Protein AF-A0A2P4QS27-F1 (afdb_monomer_lite)

Structure (mmCIF, N/CA/C/O backbone):
data_AF-A0A2P4QS27-F1
#
_entry.id   AF-A0A2P4QS27-F1
#
loop_
_atom_site.group_PDB
_atom_site.id
_atom_site.type_symbol
_atom_site.label_atom_id
_atom_site.label_alt_id
_atom_site.label_comp_id
_atom_site.label_asym_id
_atom_site.label_entity_id
_atom_site.label_seq_id
_atom_site.pdbx_PDB_ins_code
_atom_site.Cartn_x
_atom_site.Cartn_y
_atom_site.Cartn_z
_atom_site.occupancy
_atom_site.B_iso_or_equiv
_atom_site.auth_seq_id
_atom_site.auth_comp_id
_atom_site.auth_asym_id
_atom_site.auth_atom_id
_atom_site.pdbx_PDB_model_num
ATOM 1 N N . MET A 1 1 ? 16.879 3.073 2.477 1.00 45.75 1 MET A N 1
ATOM 2 C CA . MET A 1 1 ? 15.792 2.070 2.521 1.00 45.75 1 MET A CA 1
ATOM 3 C C . MET A 1 1 ? 15.870 1.321 1.212 1.00 45.75 1 MET A C 1
ATOM 5 O O . MET A 1 1 ? 15.635 1.917 0.170 1.00 45.75 1 MET A O 1
ATOM 9 N N . ASN A 1 2 ? 16.375 0.096 1.281 1.00 47.81 2 ASN A N 1
ATOM 10 C CA . ASN A 1 2 ? 17.017 -0.601 0.172 1.00 47.81 2 ASN A CA 1
ATOM 11 C C . ASN A 1 2 ? 16.003 -1.581 -0.430 1.00 47.81 2 ASN A C 1
ATOM 13 O O . ASN A 1 2 ? 15.271 -2.209 0.332 1.00 47.81 2 ASN A O 1
ATOM 17 N N . ASN A 1 3 ? 15.962 -1.689 -1.758 1.00 58.66 3 ASN A N 1
ATOM 18 C CA . ASN A 1 3 ? 15.016 -2.521 -2.505 1.00 58.66 3 ASN A CA 1
ATOM 19 C C . ASN A 1 3 ? 15.002 -3.959 -1.966 1.00 58.66 3 ASN A C 1
ATOM 21 O O . ASN A 1 3 ? 16.060 -4.596 -1.903 1.00 58.66 3 ASN A O 1
ATOM 25 N N . ASN A 1 4 ? 13.833 -4.494 -1.598 1.00 67.88 4 ASN A N 1
ATOM 26 C CA . ASN A 1 4 ? 13.757 -5.923 -1.310 1.00 67.88 4 ASN A CA 1
ATOM 27 C C . ASN A 1 4 ? 13.876 -6.694 -2.628 1.00 67.88 4 ASN A C 1
ATOM 29 O O . ASN A 1 4 ? 13.420 -6.241 -3.678 1.00 67.88 4 ASN A O 1
ATOM 33 N N . LYS A 1 5 ? 14.460 -7.893 -2.579 1.00 80.62 5 LYS A N 1
ATOM 34 C CA . LYS A 1 5 ? 14.564 -8.791 -3.741 1.00 80.62 5 LYS A CA 1
ATOM 35 C C . LYS A 1 5 ? 13.242 -9.525 -4.016 1.00 80.62 5 LYS A C 1
ATOM 37 O O . LYS A 1 5 ? 13.251 -10.729 -4.256 1.00 80.62 5 LYS A O 1
ATOM 42 N N . PHE A 1 6 ? 12.108 -8.831 -3.918 1.00 83.88 6 PHE A N 1
ATOM 43 C CA . PHE A 1 6 ? 10.826 -9.417 -4.298 1.00 83.88 6 PHE A CA 1
ATOM 44 C C . PHE A 1 6 ? 10.802 -9.659 -5.811 1.00 83.88 6 PHE A C 1
ATOM 46 O O . PHE A 1 6 ? 11.323 -8.834 -6.563 1.00 83.88 6 PHE A O 1
ATOM 53 N N . PRO A 1 7 ? 10.212 -10.770 -6.281 1.00 89.69 7 PRO A N 1
ATOM 54 C CA . PRO A 1 7 ? 9.894 -10.898 -7.692 1.00 89.69 7 PRO A CA 1
AT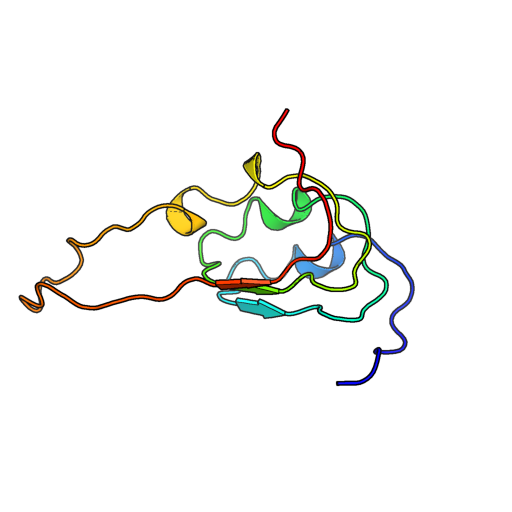OM 55 C C . PRO A 1 7 ? 8.868 -9.825 -8.067 1.00 89.69 7 PRO A C 1
ATOM 57 O O . PRO A 1 7 ? 7.983 -9.509 -7.264 1.00 89.69 7 PRO A O 1
ATOM 60 N N . ALA A 1 8 ? 9.002 -9.278 -9.277 1.00 93.44 8 ALA A N 1
ATOM 61 C CA . ALA A 1 8 ? 8.060 -8.296 -9.789 1.00 93.44 8 ALA A CA 1
ATOM 62 C C . ALA A 1 8 ? 6.656 -8.904 -9.859 1.00 93.44 8 ALA A C 1
ATOM 64 O O . ALA A 1 8 ? 6.475 -9.978 -10.437 1.00 93.44 8 ALA A O 1
ATOM 65 N N . GLN A 1 9 ? 5.675 -8.237 -9.258 1.00 95.69 9 GLN A N 1
ATOM 66 C CA . GLN A 1 9 ? 4.303 -8.737 -9.161 1.00 95.69 9 GLN A CA 1
ATOM 67 C C . GLN A 1 9 ? 3.310 -7.600 -8.906 1.00 95.69 9 GLN A C 1
ATOM 69 O O . GLN A 1 9 ? 3.696 -6.508 -8.491 1.00 95.69 9 GLN A O 1
ATOM 74 N N . ASP A 1 10 ? 2.029 -7.866 -9.132 1.00 96.44 10 ASP A N 1
ATOM 75 C CA . ASP A 1 10 ? 0.961 -6.951 -8.739 1.00 96.44 10 ASP A CA 1
ATOM 76 C C . ASP A 1 10 ? 0.685 -7.012 -7.221 1.00 96.44 10 ASP A C 1
ATOM 78 O O . ASP A 1 10 ? 1.367 -7.694 -6.452 1.00 96.44 10 ASP A O 1
ATOM 82 N N . LEU A 1 11 ? -0.336 -6.287 -6.762 1.00 96.00 11 LEU A N 1
ATOM 83 C CA . LEU A 1 11 ? -0.693 -6.225 -5.341 1.00 96.00 11 LEU A CA 1
ATOM 84 C C . LEU A 1 11 ? -1.567 -7.402 -4.865 1.00 96.00 11 LEU A C 1
ATOM 86 O O . LEU A 1 11 ? -2.035 -7.389 -3.724 1.00 96.00 11 LEU A O 1
ATOM 90 N N . SER A 1 12 ? -1.805 -8.423 -5.699 1.00 96.81 12 SER A N 1
ATOM 91 C CA . SER A 1 12 ? -2.674 -9.559 -5.352 1.00 96.81 12 SER A CA 1
ATOM 92 C C . SER A 1 12 ? -2.167 -10.357 -4.151 1.00 96.81 12 SER A C 1
ATOM 94 O O . SER A 1 12 ? -2.971 -10.882 -3.377 1.00 96.81 12 SER A O 1
ATOM 96 N N . CYS A 1 13 ? -0.851 -10.378 -3.926 1.00 95.88 13 CYS A N 1
ATOM 97 C CA . CYS A 1 13 ? -0.236 -11.043 -2.780 1.00 95.88 13 CYS A CA 1
ATOM 98 C C . CYS A 1 13 ? -0.672 -10.450 -1.432 1.00 95.88 13 CYS A C 1
ATOM 100 O O . CYS A 1 13 ? -0.549 -11.120 -0.406 1.00 95.88 13 CYS A O 1
ATOM 102 N N . PHE A 1 14 ? -1.227 -9.232 -1.423 1.00 95.75 14 PHE A N 1
ATOM 103 C CA . PHE A 1 14 ? -1.744 -8.615 -0.209 1.00 95.75 14 PHE A CA 1
ATOM 104 C C . PHE A 1 14 ? -3.204 -8.978 0.093 1.00 95.75 14 PHE A C 1
ATOM 106 O O . PHE A 1 14 ? -3.641 -8.784 1.225 1.00 95.75 14 PHE A O 1
ATOM 113 N N . THR A 1 15 ? -3.954 -9.536 -0.865 1.00 95.94 15 THR A N 1
ATOM 114 C CA . THR A 1 15 ? -5.402 -9.804 -0.723 1.00 95.94 15 THR A CA 1
ATOM 115 C C . THR A 1 15 ? -5.815 -10.620 0.513 1.00 95.94 15 THR A C 1
ATOM 117 O O . THR A 1 15 ? -6.904 -10.360 1.026 1.00 95.94 15 THR A O 1
ATOM 120 N N . PRO A 1 16 ? -4.992 -11.529 1.081 1.00 97.38 16 PRO A N 1
ATOM 121 C CA . PRO A 1 16 ? -5.354 -12.218 2.322 1.00 97.38 16 PRO A CA 1
ATOM 122 C C . PRO A 1 16 ? -5.356 -11.322 3.573 1.00 97.38 16 PRO A C 1
ATOM 124 O O . PRO A 1 16 ? -5.934 -11.692 4.593 1.00 97.38 16 PRO A O 1
ATOM 127 N N . PHE A 1 17 ? -4.712 -10.152 3.536 1.00 96.31 17 PHE A N 1
ATOM 128 C CA . PHE A 1 17 ? -4.509 -9.289 4.703 1.00 96.31 17 PHE A CA 1
ATOM 129 C C . PHE A 1 17 ? -5.548 -8.160 4.795 1.00 96.31 17 PHE A C 1
ATOM 131 O O . PHE A 1 17 ? -5.204 -6.997 4.999 1.00 96.31 17 PHE A O 1
ATOM 138 N N . ILE A 1 18 ? -6.832 -8.509 4.692 1.00 94.31 18 ILE A N 1
ATOM 139 C CA . ILE A 1 18 ? -7.970 -7.566 4.663 1.00 94.31 18 ILE A CA 1
ATOM 140 C C . ILE A 1 18 ? -8.036 -6.589 5.855 1.00 94.31 18 ILE A C 1
ATOM 142 O O . ILE A 1 18 ? -8.631 -5.519 5.758 1.00 94.31 18 ILE A O 1
ATOM 146 N N . ASN A 1 19 ? -7.389 -6.932 6.973 1.00 95.38 19 ASN A N 1
ATOM 147 C CA . ASN A 1 19 ? -7.339 -6.117 8.190 1.00 95.38 19 ASN A CA 1
ATOM 148 C C . ASN A 1 19 ? -6.130 -5.160 8.239 1.00 95.38 19 ASN A C 1
ATOM 150 O O . ASN A 1 19 ? -5.853 -4.580 9.289 1.00 95.38 19 ASN A O 1
ATOM 154 N N . LEU A 1 20 ? -5.363 -5.016 7.151 1.00 92.94 20 LEU A N 1
ATOM 155 C CA . LEU A 1 20 ? -4.222 -4.102 7.111 1.00 92.94 20 LEU A CA 1
ATOM 156 C C . LEU A 1 20 ? -4.664 -2.649 7.272 1.00 92.94 20 LEU A C 1
ATOM 158 O O . LEU A 1 20 ? -5.473 -2.137 6.504 1.00 92.94 20 LEU A O 1
ATOM 162 N N . GLU A 1 21 ? -4.036 -1.954 8.220 1.00 90.06 21 GLU A N 1
ATOM 163 C CA . GLU A 1 21 ? -4.218 -0.511 8.383 1.00 90.06 21 GLU A CA 1
ATOM 164 C C . GLU A 1 21 ? -3.188 0.317 7.613 1.00 90.06 21 GLU A C 1
ATOM 166 O O . GLU A 1 21 ? -3.434 1.478 7.291 1.00 90.06 21 GLU A O 1
ATOM 171 N N . ARG A 1 22 ? -2.004 -0.239 7.344 1.00 87.81 22 ARG A N 1
ATOM 172 C CA . ARG A 1 22 ? -0.899 0.479 6.701 1.00 87.81 22 ARG A CA 1
ATOM 173 C C . ARG A 1 22 ? -0.141 -0.449 5.765 1.00 87.81 22 ARG A C 1
ATOM 175 O O . ARG A 1 22 ? 0.272 -1.526 6.187 1.00 87.81 22 ARG A O 1
ATOM 182 N N . LEU A 1 23 ? 0.079 -0.004 4.531 1.00 89.94 23 LEU A N 1
ATOM 183 C CA . LEU A 1 23 ? 0.857 -0.723 3.522 1.00 89.94 23 LEU A CA 1
ATOM 184 C C . LEU A 1 23 ? 1.963 0.186 2.975 1.00 89.94 23 LEU A C 1
ATOM 186 O O . LEU A 1 23 ? 1.686 1.180 2.313 1.00 89.94 23 LEU A O 1
ATOM 190 N N . CYS A 1 24 ? 3.228 -0.147 3.233 1.00 88.75 24 CYS A N 1
ATOM 191 C CA . CYS A 1 24 ? 4.375 0.593 2.706 1.00 88.75 24 CYS A CA 1
ATOM 192 C C . CYS A 1 24 ? 5.257 -0.348 1.884 1.00 88.75 24 CYS A C 1
ATOM 194 O O . CYS A 1 24 ? 5.914 -1.228 2.436 1.00 88.75 24 CYS A O 1
ATOM 196 N N . ILE A 1 25 ? 5.255 -0.151 0.568 1.00 88.38 25 ILE A N 1
ATOM 197 C CA . ILE A 1 25 ? 5.978 -0.971 -0.412 1.00 88.38 25 ILE A CA 1
ATOM 198 C C . ILE A 1 25 ? 6.957 -0.141 -1.248 1.00 88.38 25 ILE A C 1
ATOM 200 O O . ILE A 1 25 ? 7.396 -0.569 -2.312 1.00 88.38 25 ILE A O 1
ATOM 204 N N . VAL A 1 26 ? 7.339 1.031 -0.742 1.00 84.12 26 VAL A N 1
ATOM 205 C CA . VAL A 1 26 ? 8.275 1.961 -1.385 1.00 84.12 26 VAL A CA 1
ATOM 206 C C . VAL A 1 26 ? 9.567 1.253 -1.806 1.00 84.12 26 VAL A C 1
ATOM 208 O O . VAL A 1 26 ? 10.124 0.479 -1.025 1.00 84.12 26 VAL A O 1
ATOM 211 N N . ASN A 1 27 ? 10.067 1.553 -3.009 1.00 84.88 27 ASN A N 1
ATOM 212 C CA . ASN A 1 27 ? 11.283 0.962 -3.589 1.00 84.88 27 ASN A CA 1
ATOM 213 C C . ASN A 1 27 ? 11.211 -0.567 -3.815 1.00 84.88 27 ASN A C 1
ATOM 215 O O . ASN A 1 27 ? 12.203 -1.271 -3.621 1.00 84.88 27 ASN A O 1
ATOM 219 N N . ASN A 1 28 ? 10.054 -1.111 -4.194 1.00 88.56 28 ASN A N 1
ATOM 220 C CA . ASN A 1 28 ? 9.905 -2.532 -4.536 1.00 88.56 28 ASN A CA 1
ATOM 221 C C . ASN A 1 28 ? 9.300 -2.691 -5.937 1.00 88.56 28 ASN A C 1
ATOM 223 O O . ASN A 1 28 ? 8.580 -1.799 -6.380 1.00 88.56 28 ASN A O 1
ATOM 227 N N . PRO A 1 29 ? 9.548 -3.818 -6.630 1.00 92.81 29 PRO A N 1
ATOM 228 C CA . PRO A 1 29 ? 9.125 -4.007 -8.018 1.00 92.81 29 PRO A CA 1
ATOM 229 C C . PRO A 1 29 ? 7.636 -4.387 -8.137 1.00 92.81 29 PRO A C 1
ATOM 231 O O . PRO A 1 29 ? 7.281 -5.340 -8.827 1.00 92.81 29 PRO A O 1
ATOM 234 N N . PHE A 1 30 ? 6.758 -3.678 -7.425 1.00 93.19 30 PHE A N 1
ATOM 235 C CA . PHE A 1 30 ? 5.315 -3.838 -7.579 1.00 93.19 30 PHE A CA 1
ATOM 236 C C . PHE A 1 30 ? 4.808 -3.013 -8.759 1.00 93.19 30 PHE A C 1
ATOM 238 O O . PHE A 1 30 ? 5.299 -1.907 -8.977 1.00 93.19 30 PHE A O 1
ATOM 245 N N . TYR A 1 31 ? 3.828 -3.540 -9.492 1.00 93.44 31 TYR A N 1
ATOM 246 C CA . TYR A 1 31 ? 3.263 -2.883 -10.673 1.00 93.44 31 TYR A CA 1
ATOM 247 C C . TYR A 1 31 ? 1.734 -2.974 -10.739 1.00 93.44 31 TYR A C 1
ATOM 249 O O . TYR A 1 31 ? 1.099 -3.726 -9.994 1.00 93.44 31 TYR A O 1
ATOM 257 N N . GLY A 1 32 ? 1.138 -2.232 -11.673 1.00 94.31 32 GLY A N 1
ATOM 258 C CA . GLY A 1 32 ? -0.285 -2.312 -11.996 1.00 94.31 32 GLY A CA 1
ATOM 259 C C . GLY A 1 32 ? -1.126 -1.318 -11.200 1.00 94.31 32 GLY A C 1
ATOM 260 O O . GLY A 1 32 ? -0.771 -0.151 -11.085 1.00 94.31 32 GLY A O 1
ATOM 261 N N . SER A 1 33 ? -2.261 -1.766 -10.659 1.00 94.00 33 SER A N 1
ATOM 262 C CA . SER A 1 33 ? -3.242 -0.877 -10.018 1.00 94.00 33 SER A CA 1
ATOM 263 C C . SER A 1 33 ? -3.465 -1.190 -8.540 1.00 94.00 33 SER A C 1
ATOM 265 O O . SER A 1 33 ? -3.176 -2.288 -8.063 1.00 94.00 33 SER A O 1
ATOM 267 N N . LEU A 1 34 ? -4.080 -0.247 -7.825 1.00 92.81 34 LEU A N 1
ATOM 268 C CA . LEU A 1 34 ? -4.554 -0.415 -6.446 1.00 92.81 34 LEU A CA 1
ATOM 269 C C . LEU A 1 34 ? -5.826 -1.274 -6.327 1.00 92.81 34 LEU A C 1
ATOM 271 O O . LEU A 1 34 ? -6.276 -1.552 -5.217 1.00 92.81 34 LEU A O 1
ATOM 275 N N . LYS A 1 35 ? -6.389 -1.756 -7.443 1.00 95.88 35 LYS A N 1
ATOM 276 C CA . LYS A 1 35 ? -7.605 -2.585 -7.476 1.00 95.88 35 LYS A CA 1
ATOM 277 C C . LYS A 1 35 ? -7.589 -3.802 -6.536 1.00 95.88 35 LYS A C 1
ATOM 279 O O . LYS A 1 35 ? -8.635 -4.079 -5.945 1.00 95.88 35 LYS A O 1
ATOM 284 N N . PRO A 1 36 ? -6.471 -4.532 -6.344 1.00 96.62 36 PRO A N 1
ATOM 285 C CA . PRO A 1 36 ? -6.431 -5.648 -5.397 1.00 96.62 36 PRO A CA 1
ATOM 286 C C . PRO A 1 36 ? -6.689 -5.243 -3.937 1.00 96.62 36 PRO A C 1
ATOM 288 O O . PRO A 1 36 ? -7.019 -6.098 -3.123 1.00 96.62 36 PRO A O 1
ATOM 291 N N . LEU A 1 37 ? -6.565 -3.954 -3.601 1.00 94.06 37 LEU A N 1
ATOM 292 C CA . LEU A 1 37 ? -6.761 -3.427 -2.248 1.00 94.06 37 LEU A CA 1
ATOM 293 C C . LEU A 1 37 ? -8.210 -3.002 -1.959 1.00 94.06 37 LEU A C 1
ATOM 295 O O . LEU A 1 37 ? -8.483 -2.474 -0.883 1.00 94.06 37 LEU A O 1
ATOM 299 N N . ARG A 1 38 ? -9.144 -3.222 -2.893 1.00 93.81 38 ARG A N 1
ATOM 300 C CA . ARG A 1 38 ? -10.536 -2.739 -2.797 1.00 93.81 38 ARG A CA 1
ATOM 301 C C . ARG A 1 38 ? -11.285 -3.167 -1.533 1.00 93.81 38 ARG A C 1
ATOM 303 O O . ARG A 1 38 ? -12.160 -2.453 -1.062 1.00 93.81 38 ARG A O 1
ATOM 310 N N . ASP A 1 39 ? -10.917 -4.322 -0.985 1.00 95.25 39 ASP A N 1
ATOM 311 C CA . ASP A 1 39 ? -11.583 -4.929 0.168 1.00 95.25 39 ASP A CA 1
ATOM 312 C C . ASP A 1 39 ? -10.893 -4.557 1.504 1.00 95.25 39 ASP A C 1
ATOM 314 O O . ASP A 1 39 ? -11.270 -5.055 2.562 1.00 95.25 39 ASP A O 1
ATOM 318 N N . PHE A 1 40 ? -9.879 -3.676 1.496 1.00 93.62 40 PHE A N 1
ATOM 319 C CA . PHE A 1 40 ? -9.079 -3.336 2.682 1.00 93.62 40 PHE A CA 1
ATOM 320 C C . PHE A 1 40 ? -9.742 -2.229 3.505 1.00 93.62 40 PHE A C 1
ATOM 322 O O . PHE A 1 40 ? -9.189 -1.144 3.694 1.00 93.62 40 PHE A O 1
ATOM 329 N N . THR A 1 41 ? -10.931 -2.496 4.038 1.00 91.19 41 THR A N 1
ATOM 330 C CA . THR A 1 41 ? -11.763 -1.511 4.749 1.00 91.19 41 THR A CA 1
ATOM 331 C C . THR A 1 41 ? -11.139 -0.942 6.025 1.00 91.19 41 THR A C 1
ATOM 333 O O . THR A 1 41 ? -11.757 -0.107 6.670 1.00 91.19 41 THR A O 1
ATOM 336 N N . TYR A 1 42 ? -9.943 -1.365 6.438 1.00 89.00 42 TYR A N 1
ATOM 337 C CA . TYR A 1 42 ? -9.210 -0.787 7.571 1.00 89.00 42 TYR A CA 1
ATOM 338 C C . TYR A 1 42 ? -7.995 0.050 7.152 1.00 89.00 42 TYR A C 1
ATOM 340 O O . TYR A 1 42 ? -7.358 0.651 8.020 1.00 89.00 42 TYR A O 1
ATOM 348 N N . LEU A 1 43 ? -7.684 0.132 5.852 1.00 87.06 43 LEU A N 1
ATOM 349 C CA . LEU A 1 43 ? -6.498 0.809 5.335 1.00 87.06 43 LEU A CA 1
ATOM 350 C C . LEU A 1 43 ? -6.571 2.325 5.577 1.00 87.06 43 LEU A C 1
ATOM 352 O O . LEU A 1 43 ? -7.546 2.997 5.245 1.00 87.06 43 LEU A O 1
ATOM 356 N N . LYS A 1 44 ? -5.510 2.875 6.167 1.00 83.44 44 LYS A N 1
ATOM 357 C CA . LYS A 1 44 ? -5.374 4.288 6.556 1.00 83.44 44 LYS A CA 1
ATOM 358 C C . LYS A 1 44 ? -4.172 4.969 5.906 1.00 83.44 44 LYS A C 1
ATOM 360 O O . LYS A 1 44 ? -4.171 6.194 5.793 1.00 83.44 44 LYS A O 1
ATOM 365 N N . GLU A 1 45 ? -3.154 4.204 5.515 1.00 81.56 45 GLU A N 1
ATOM 366 C CA . GLU A 1 45 ? -1.906 4.720 4.946 1.00 81.56 45 GLU A CA 1
ATOM 367 C C . GLU A 1 45 ? -1.390 3.806 3.833 1.00 81.56 45 GLU A C 1
ATOM 369 O O . GLU A 1 45 ? -1.367 2.581 3.997 1.00 81.56 45 GLU A O 1
ATOM 374 N N . ILE A 1 46 ? -0.936 4.411 2.730 1.00 84.56 46 ILE A N 1
ATOM 375 C CA . ILE A 1 46 ? -0.300 3.693 1.629 1.00 84.56 46 ILE A CA 1
ATOM 376 C C . ILE A 1 46 ? 0.948 4.428 1.114 1.00 84.56 46 ILE A C 1
ATOM 378 O O . ILE A 1 46 ? 0.923 5.626 0.822 1.00 84.56 46 ILE A O 1
ATOM 382 N N . GLY A 1 47 ? 2.056 3.699 1.000 1.00 84.75 47 GLY A N 1
ATOM 383 C CA . GLY A 1 47 ? 3.306 4.175 0.411 1.00 84.75 47 GLY A CA 1
ATOM 384 C C . GLY A 1 47 ? 3.697 3.329 -0.796 1.00 84.75 47 GLY A C 1
ATOM 385 O O . GLY A 1 47 ? 4.103 2.182 -0.619 1.00 84.75 47 GLY A O 1
ATOM 386 N N . ILE A 1 48 ? 3.607 3.909 -1.995 1.00 84.00 48 ILE A N 1
ATOM 387 C CA . ILE A 1 48 ? 3.899 3.261 -3.292 1.00 84.00 48 ILE A CA 1
ATOM 388 C C . ILE A 1 48 ? 4.966 4.011 -4.105 1.00 84.00 48 ILE A C 1
ATOM 390 O O . ILE A 1 48 ? 5.139 3.769 -5.294 1.00 84.00 48 ILE A O 1
ATOM 394 N N . ALA A 1 49 ? 5.680 4.957 -3.495 1.00 78.31 49 ALA A N 1
ATOM 395 C CA . ALA A 1 49 ? 6.752 5.690 -4.163 1.00 78.31 49 ALA A CA 1
ATOM 396 C C . ALA A 1 49 ? 7.825 4.737 -4.718 1.00 78.31 49 ALA A C 1
ATOM 398 O O . ALA A 1 49 ? 8.187 3.755 -4.066 1.00 78.31 49 ALA A O 1
ATOM 399 N N . ASN A 1 50 ? 8.359 5.054 -5.900 1.00 80.88 50 ASN A N 1
ATOM 400 C CA . ASN A 1 50 ? 9.334 4.217 -6.606 1.00 80.88 50 ASN A CA 1
ATOM 401 C C . ASN A 1 50 ? 8.851 2.761 -6.786 1.00 80.88 50 ASN A C 1
ATOM 403 O O . ASN A 1 50 ? 9.597 1.811 -6.537 1.00 80.88 50 ASN A O 1
ATOM 407 N N . THR A 1 51 ? 7.584 2.612 -7.168 1.00 84.50 51 THR A N 1
ATOM 408 C CA . THR A 1 51 ? 6.986 1.386 -7.715 1.00 84.50 51 THR A CA 1
ATOM 409 C C . THR A 1 51 ? 6.375 1.725 -9.078 1.00 84.50 51 THR A C 1
ATOM 411 O O . THR A 1 51 ? 6.210 2.907 -9.386 1.00 84.50 51 THR A O 1
ATOM 414 N N . ASP A 1 52 ? 5.999 0.714 -9.859 1.00 87.12 52 ASP A N 1
ATOM 415 C CA . ASP A 1 52 ? 5.305 0.871 -11.146 1.00 87.12 52 ASP A CA 1
ATOM 416 C C . ASP A 1 52 ? 3.773 0.739 -10.979 1.00 87.12 52 ASP A C 1
ATOM 418 O O . ASP A 1 52 ? 3.064 0.271 -11.872 1.00 87.12 52 ASP A O 1
ATOM 422 N N . VAL A 1 53 ? 3.250 1.079 -9.792 1.00 86.94 53 VAL A N 1
ATOM 423 C CA . VAL A 1 53 ? 1.806 1.168 -9.526 1.00 86.94 53 VAL A CA 1
ATOM 424 C C . VAL A 1 53 ? 1.301 2.532 -9.999 1.00 86.94 53 VAL A C 1
ATOM 426 O O . VAL A 1 53 ? 1.706 3.559 -9.453 1.00 86.94 53 VAL A O 1
ATOM 429 N N . ASP A 1 54 ? 0.410 2.553 -10.989 1.00 83.19 54 ASP A N 1
ATOM 430 C CA . ASP A 1 54 ? 0.093 3.761 -11.768 1.00 83.19 54 ASP A CA 1
ATOM 431 C C . ASP A 1 54 ? -1.394 4.161 -11.784 1.00 83.19 54 ASP A C 1
ATOM 433 O O . ASP A 1 54 ? -1.746 5.217 -12.309 1.00 83.19 54 ASP A O 1
ATOM 437 N N . SER A 1 55 ? -2.276 3.344 -11.202 1.00 83.88 55 SER A N 1
ATOM 438 C CA . SER A 1 55 ? -3.729 3.495 -11.356 1.00 83.88 55 SER A CA 1
ATOM 439 C C . SER A 1 55 ? -4.537 2.920 -10.184 1.00 83.88 55 SER A C 1
ATOM 441 O O . SER A 1 55 ? -4.021 2.196 -9.327 1.00 83.88 55 SER A O 1
ATOM 443 N N . GLY A 1 56 ? -5.841 3.213 -10.143 1.00 84.56 56 GLY A N 1
ATOM 444 C CA . GLY A 1 56 ? -6.796 2.533 -9.265 1.00 84.56 56 GLY A CA 1
ATOM 445 C C . GLY A 1 56 ? -7.096 3.211 -7.927 1.00 84.56 56 GLY A C 1
ATOM 446 O O . GLY A 1 56 ? -7.556 2.533 -7.007 1.00 84.56 56 GLY A O 1
ATOM 447 N N . LEU A 1 57 ? -6.849 4.517 -7.791 1.00 83.31 57 LEU A N 1
ATOM 448 C CA . LEU A 1 57 ? -7.240 5.276 -6.594 1.00 83.31 57 LEU A CA 1
ATOM 449 C C . LEU A 1 57 ? -8.740 5.146 -6.296 1.00 83.31 57 LEU A C 1
ATOM 451 O O . LEU A 1 57 ? -9.123 5.068 -5.133 1.00 83.31 57 LEU A O 1
ATOM 455 N N . GLU A 1 58 ? -9.568 5.058 -7.336 1.00 81.75 58 GLU A N 1
ATOM 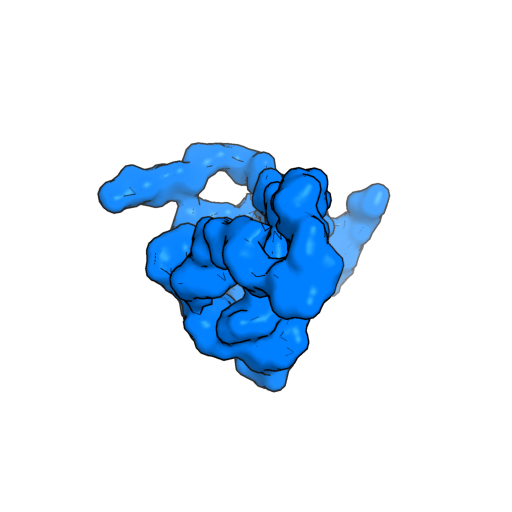456 C CA . GLU A 1 58 ? -11.014 4.855 -7.267 1.00 81.75 58 GLU A CA 1
ATOM 457 C C . GLU A 1 58 ? -11.427 3.522 -6.621 1.00 81.75 58 GLU A C 1
ATOM 459 O O . GLU A 1 58 ? -12.575 3.372 -6.210 1.00 81.75 58 GLU A O 1
ATOM 464 N N . TYR A 1 59 ? -10.505 2.559 -6.509 1.00 89.38 59 TYR A N 1
ATOM 465 C CA . TYR A 1 59 ? -10.747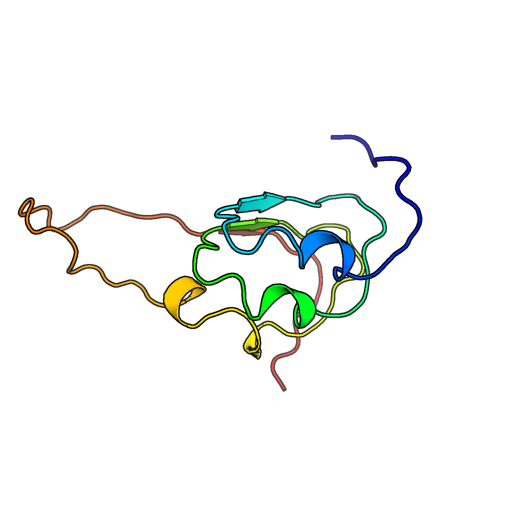 1.296 -5.812 1.00 89.38 59 TYR A CA 1
ATOM 466 C C . TYR A 1 59 ? -10.396 1.350 -4.329 1.00 89.38 59 TYR A C 1
ATOM 468 O O . TYR A 1 59 ? -10.734 0.409 -3.617 1.00 89.38 59 TYR A O 1
ATOM 476 N N . LEU A 1 60 ? -9.712 2.390 -3.840 1.00 85.31 60 LEU A N 1
ATOM 477 C CA . LEU A 1 60 ? -9.459 2.498 -2.407 1.00 85.31 60 LEU A CA 1
ATOM 478 C C . LEU A 1 60 ? -10.791 2.687 -1.666 1.00 85.31 60 LEU A C 1
ATOM 480 O O . LEU A 1 60 ? -11.666 3.414 -2.142 1.00 85.31 60 LEU A O 1
ATOM 484 N N . PRO A 1 61 ? -10.967 2.034 -0.507 1.00 80.56 61 PRO A N 1
ATOM 485 C CA . PRO A 1 61 ? -12.243 2.045 0.183 1.00 80.56 61 PRO A CA 1
ATOM 486 C C . PRO A 1 61 ? -12.585 3.463 0.635 1.00 80.56 61 PRO A C 1
ATOM 488 O O . PRO A 1 61 ? -11.710 4.249 0.993 1.00 80.56 61 PRO A O 1
ATOM 491 N N . GLU A 1 62 ? -13.874 3.795 0.648 1.00 75.56 62 GLU A N 1
ATOM 492 C CA . GLU A 1 62 ? -14.353 5.155 0.920 1.00 75.56 62 GLU A CA 1
ATOM 493 C C . GLU A 1 62 ? -13.795 5.720 2.237 1.00 75.56 62 GLU A C 1
ATOM 495 O O . GLU A 1 62 ? -13.469 6.898 2.332 1.00 75.56 62 GLU A O 1
ATOM 500 N N . ASN A 1 63 ? -13.584 4.871 3.247 1.00 71.62 63 ASN A N 1
ATOM 501 C CA . ASN A 1 63 ? -13.022 5.251 4.543 1.00 71.62 63 ASN A CA 1
ATOM 502 C C . ASN A 1 63 ? -11.518 5.591 4.537 1.00 71.62 63 ASN A C 1
ATOM 504 O O . ASN A 1 63 ? -11.017 6.176 5.507 1.00 71.62 63 ASN A O 1
ATOM 508 N N . PHE A 1 64 ? -10.812 5.255 3.457 1.00 71.31 64 PHE A N 1
ATOM 509 C CA . PHE A 1 64 ? -9.471 5.747 3.166 1.00 71.31 64 PHE A CA 1
ATOM 510 C C . PHE A 1 64 ? -9.507 7.258 2.892 1.00 71.31 64 PHE A C 1
ATOM 512 O O . PHE A 1 64 ? -8.643 7.991 3.378 1.00 71.31 64 PHE A O 1
ATOM 519 N N . PHE A 1 65 ? -10.549 7.727 2.192 1.00 63.97 65 PHE A N 1
ATOM 520 C CA . PHE A 1 65 ? -10.776 9.137 1.861 1.00 63.97 65 PHE A CA 1
ATOM 521 C C . PHE A 1 65 ? -11.666 9.869 2.879 1.00 63.97 65 PHE A C 1
ATOM 523 O O . PHE A 1 65 ? -11.494 11.074 3.070 1.00 63.97 65 PHE A O 1
ATOM 530 N N . ASN A 1 66 ? -12.573 9.171 3.578 1.00 58.19 66 ASN A N 1
ATOM 531 C CA . ASN A 1 66 ? -13.473 9.796 4.545 1.00 58.19 66 ASN A CA 1
ATOM 532 C C . ASN A 1 66 ? -12.695 10.314 5.758 1.00 58.19 66 ASN A C 1
ATOM 534 O O . ASN A 1 66 ? -12.067 9.585 6.538 1.00 58.19 66 ASN A O 1
ATOM 538 N N . PHE A 1 67 ? -12.788 11.624 5.930 1.00 52.84 67 PHE A N 1
ATOM 539 C CA . PHE A 1 67 ? -12.363 12.356 7.105 1.00 52.84 67 PHE A CA 1
ATOM 540 C C . PHE A 1 67 ? -13.584 12.529 8.011 1.00 52.84 67 PHE A C 1
ATOM 542 O O . PHE A 1 67 ? -14.242 13.564 7.978 1.00 52.84 67 PHE A O 1
ATOM 549 N N . ASN A 1 68 ? -13.934 11.511 8.805 1.00 48.31 68 ASN A N 1
ATOM 550 C CA . ASN A 1 68 ? -14.978 11.696 9.815 1.00 48.31 68 ASN A CA 1
ATOM 551 C C . ASN A 1 68 ? -14.365 12.418 11.024 1.00 48.31 68 ASN A C 1
ATOM 553 O O . ASN A 1 68 ? -13.934 11.804 11.998 1.00 48.31 68 ASN A O 1
ATOM 557 N N . ALA A 1 69 ? -14.291 13.748 10.929 1.00 45.41 69 ALA A N 1
ATOM 558 C CA . ALA A 1 69 ? -13.840 14.652 11.991 1.00 45.41 69 ALA A CA 1
ATOM 559 C C . ALA A 1 69 ? -14.707 14.589 13.266 1.00 45.41 69 ALA A C 1
ATOM 561 O O . ALA A 1 69 ? -14.370 15.201 14.274 1.00 45.41 69 ALA A O 1
ATOM 562 N N . THR A 1 70 ? -15.837 13.884 13.205 1.00 45.47 70 THR A N 1
ATOM 563 C CA . THR A 1 70 ? -16.870 13.795 14.241 1.00 45.47 70 THR A CA 1
ATOM 564 C C . THR A 1 70 ? -16.743 12.571 15.145 1.00 45.47 70 THR A C 1
ATOM 566 O O . THR A 1 70 ? -17.483 12.479 16.117 1.00 45.47 70 THR A O 1
ATOM 569 N N . ALA A 1 71 ? -15.799 11.653 14.902 1.00 42.62 71 ALA A N 1
ATOM 570 C CA . ALA A 1 71 ? -15.566 10.501 15.781 1.00 42.62 71 ALA A CA 1
ATOM 571 C C . ALA A 1 71 ? -14.765 10.879 17.043 1.00 42.62 71 ALA A C 1
ATOM 573 O O . ALA A 1 71 ? -13.731 10.287 17.356 1.00 42.62 71 ALA A O 1
ATOM 574 N N . SER A 1 72 ? -15.244 11.876 17.781 1.00 40.53 72 SER A N 1
ATOM 575 C CA . SER A 1 72 ? -14.872 12.065 19.172 1.00 40.53 72 SER A CA 1
ATOM 576 C C . SER A 1 72 ? -16.136 12.165 20.028 1.00 40.53 72 SER A C 1
ATOM 578 O O . SER A 1 72 ? -16.510 13.230 20.503 1.00 40.53 72 SER A O 1
ATOM 580 N N . ASP A 1 73 ? -16.684 11.003 20.396 1.00 46.94 73 ASP A N 1
ATOM 581 C CA . ASP A 1 73 ? -17.407 10.850 21.677 1.00 46.94 73 ASP A CA 1
ATOM 582 C C . ASP A 1 73 ? -16.508 11.219 22.888 1.00 46.94 73 ASP A C 1
ATOM 584 O O . ASP A 1 73 ? -16.939 11.248 24.035 1.00 46.94 73 ASP A O 1
ATOM 588 N N . LEU A 1 74 ? -15.235 11.537 22.623 1.00 47.81 74 LEU A N 1
ATOM 589 C CA . LEU A 1 74 ? -14.246 12.121 23.524 1.00 47.81 74 LEU A CA 1
ATOM 590 C C . LEU A 1 74 ? -14.238 13.667 23.530 1.00 47.81 74 LEU A C 1
ATOM 592 O O . LEU A 1 74 ? -13.415 14.254 24.227 1.00 47.81 74 LEU A O 1
ATOM 596 N N . GLY A 1 75 ? -15.085 14.345 22.741 1.00 37.44 75 GLY A N 1
ATOM 597 C CA . GLY A 1 75 ? -15.188 15.814 22.722 1.00 37.44 75 GLY A CA 1
ATOM 598 C C . GLY A 1 75 ? -13.966 16.553 22.157 1.00 37.44 75 GLY A C 1
ATOM 599 O O . GLY A 1 75 ? -13.793 17.749 22.390 1.00 37.44 75 GLY A O 1
ATOM 600 N N . LEU A 1 76 ? -13.100 15.867 21.409 1.00 39.72 76 LEU A N 1
ATOM 601 C CA . LEU A 1 76 ? -11.914 16.463 20.798 1.00 39.72 76 LEU A CA 1
ATOM 602 C C . LEU A 1 76 ? -12.285 17.102 19.456 1.00 39.72 76 LEU A C 1
ATOM 604 O O . LEU A 1 76 ? -12.239 16.451 18.411 1.00 39.72 76 LEU A O 1
ATOM 608 N N . THR A 1 77 ? -12.633 18.388 19.480 1.00 38.47 77 THR A N 1
ATOM 609 C CA . THR A 1 77 ? -12.580 19.230 18.279 1.00 38.47 77 THR A CA 1
ATOM 610 C C . THR A 1 77 ? -11.108 19.568 18.001 1.00 38.47 77 THR A C 1
ATOM 612 O O . THR A 1 77 ? -10.408 20.084 18.868 1.00 38.47 77 THR A O 1
ATOM 615 N N . GLY A 1 78 ? -10.597 19.216 16.814 1.00 39.69 78 GLY A N 1
ATOM 616 C CA . GLY A 1 78 ? -9.229 19.571 16.394 1.00 39.69 78 GLY A CA 1
ATOM 617 C C . GLY A 1 78 ? -8.156 18.471 16.447 1.00 39.69 78 GLY A C 1
ATOM 618 O O . GLY A 1 78 ? -6.969 18.792 16.394 1.00 39.69 78 GLY A O 1
ATOM 619 N N . ALA A 1 79 ? -8.510 17.183 16.506 1.00 35.41 79 ALA A N 1
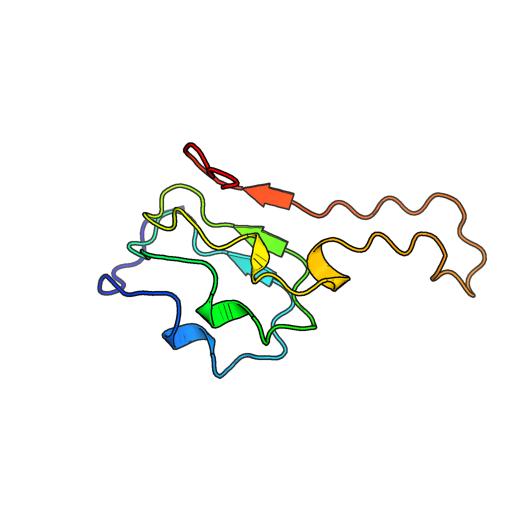ATOM 620 C CA . ALA A 1 79 ? -7.519 16.114 16.333 1.00 35.41 79 ALA A CA 1
ATOM 621 C C . ALA A 1 79 ? -7.114 15.971 14.848 1.00 35.41 79 ALA A C 1
ATOM 623 O O . ALA A 1 79 ? -7.871 15.485 14.010 1.00 35.41 79 ALA A O 1
ATOM 624 N N . TYR A 1 80 ? -5.900 16.413 14.519 1.00 43.75 80 TYR A N 1
ATOM 625 C CA . TYR A 1 80 ? -5.308 16.303 13.185 1.00 43.75 80 TYR A CA 1
ATOM 626 C C . TYR A 1 80 ? -4.862 14.861 12.897 1.00 43.75 80 TYR A C 1
ATOM 628 O O . TYR A 1 80 ? -3.795 14.437 13.340 1.00 43.75 80 TYR A O 1
ATOM 636 N N . PHE A 1 81 ? -5.622 14.115 12.097 1.00 44.75 81 PHE A N 1
ATOM 637 C CA . PHE A 1 81 ? -5.155 12.844 11.535 1.00 44.75 81 PHE A CA 1
ATOM 638 C C . PHE A 1 81 ? -4.476 13.097 10.183 1.00 44.75 81 PHE A C 1
ATOM 640 O O . PHE A 1 81 ? -5.118 13.519 9.224 1.00 44.75 81 PHE A O 1
ATOM 647 N N . LYS A 1 82 ? -3.161 12.854 10.092 1.00 45.19 82 LYS A N 1
ATOM 648 C CA . LYS A 1 82 ? -2.411 12.929 8.827 1.00 45.19 82 LYS A CA 1
ATOM 649 C C . LYS A 1 82 ? -2.436 11.564 8.137 1.00 45.19 82 LYS A C 1
ATOM 651 O O . LYS A 1 82 ? -1.660 10.690 8.511 1.00 45.19 82 LYS A O 1
ATOM 656 N N . ARG A 1 83 ? -3.286 11.393 7.121 1.00 50.31 83 ARG A N 1
ATOM 657 C CA . ARG A 1 83 ? -3.122 10.319 6.124 1.00 50.31 83 ARG A CA 1
ATOM 658 C C . ARG A 1 83 ? -2.084 10.782 5.107 1.00 50.31 83 ARG A C 1
ATOM 660 O O . ARG A 1 83 ? -2.078 11.954 4.733 1.00 50.31 83 ARG A O 1
ATOM 667 N N . LYS A 1 84 ? -1.171 9.903 4.706 1.00 52.62 84 LYS A N 1
ATOM 668 C CA . LYS A 1 84 ? -0.091 10.247 3.778 1.00 52.62 84 LYS A CA 1
ATOM 669 C C . LYS A 1 84 ? -0.105 9.281 2.605 1.00 52.62 84 LYS A C 1
ATOM 671 O O . LYS A 1 84 ? -0.044 8.073 2.809 1.00 52.62 84 LYS A O 1
ATOM 676 N N . LEU A 1 85 ? -0.181 9.839 1.403 1.00 56.72 85 LEU A N 1
ATOM 677 C CA . LEU A 1 85 ? 0.111 9.143 0.160 1.00 56.72 85 LEU A CA 1
ATOM 678 C C . LEU A 1 85 ? 1.513 9.564 -0.272 1.00 56.72 85 LEU A C 1
ATOM 680 O O . LEU A 1 85 ? 1.775 10.749 -0.474 1.00 56.72 85 LEU A O 1
ATOM 684 N N . TYR A 1 86 ? 2.409 8.593 -0.393 1.00 57.34 86 TYR A N 1
ATOM 685 C CA . TYR A 1 86 ? 3.733 8.797 -0.967 1.00 57.34 86 TYR A CA 1
ATOM 686 C C . TYR A 1 86 ? 3.776 8.078 -2.313 1.00 57.34 86 TYR A C 1
ATOM 688 O O . TYR A 1 86 ? 3.784 6.846 -2.344 1.00 57.34 86 TYR A O 1
ATOM 696 N N . CYS A 1 87 ? 3.788 8.836 -3.408 1.00 51.62 87 CYS A N 1
ATOM 697 C CA . CYS A 1 87 ? 3.849 8.326 -4.777 1.00 51.62 87 CYS A CA 1
ATOM 698 C C . CYS A 1 87 ? 4.814 9.164 -5.629 1.00 51.62 87 CYS A C 1
ATOM 700 O O . CYS A 1 87 ? 5.165 10.291 -5.278 1.00 51.62 87 CYS A O 1
ATOM 702 N N . THR A 1 88 ? 5.236 8.605 -6.758 1.00 53.34 88 THR A N 1
ATOM 703 C CA . THR A 1 88 ? 6.069 9.258 -7.776 1.00 53.34 88 THR A CA 1
ATOM 704 C C . THR A 1 88 ? 5.392 9.059 -9.133 1.00 53.34 88 THR A C 1
ATOM 706 O O . THR A 1 88 ? 5.152 7.914 -9.492 1.00 53.34 88 THR A O 1
ATOM 709 N N . GLY A 1 89 ? 5.078 10.132 -9.871 1.00 51.94 89 GLY A N 1
ATOM 710 C CA . GLY A 1 89 ? 4.431 10.066 -11.198 1.00 51.94 89 GLY A CA 1
ATOM 711 C C . GLY A 1 89 ? 3.007 10.647 -11.265 1.00 51.94 89 GLY A C 1
ATOM 712 O O . GLY A 1 89 ? 2.467 11.106 -10.259 1.00 51.94 89 GLY A O 1
ATOM 713 N N . ASN A 1 90 ? 2.417 10.654 -12.470 1.00 46.75 90 ASN A N 1
ATOM 714 C CA . ASN A 1 90 ? 1.051 11.127 -12.736 1.00 46.75 90 ASN A CA 1
ATOM 715 C C . ASN A 1 90 ? 0.040 10.018 -12.414 1.00 46.75 90 ASN A C 1
ATOM 717 O O . ASN A 1 90 ? -0.240 9.181 -13.267 1.00 46.75 90 ASN A O 1
ATOM 721 N N . LEU A 1 91 ? -0.529 10.028 -11.207 1.00 54.88 91 LEU A N 1
ATOM 722 C CA . LEU A 1 91 ? -1.771 9.302 -10.930 1.00 54.88 91 LEU A CA 1
ATOM 723 C C . LEU A 1 91 ? -2.882 10.002 -11.724 1.00 54.88 91 LEU A C 1
ATOM 725 O O . LEU A 1 91 ? -3.427 11.014 -11.283 1.00 54.88 91 LEU A O 1
ATOM 729 N N . LEU A 1 92 ? -3.127 9.543 -12.950 1.00 45.88 92 LEU A N 1
ATOM 730 C CA . LEU A 1 92 ? -4.181 10.091 -13.793 1.00 45.88 92 LEU A CA 1
ATOM 731 C C . LEU A 1 92 ? -5.528 9.653 -13.214 1.00 45.88 92 LEU A C 1
ATOM 733 O O . LEU A 1 92 ? -5.872 8.474 -13.242 1.00 45.88 92 LEU A O 1
ATOM 737 N N . ASN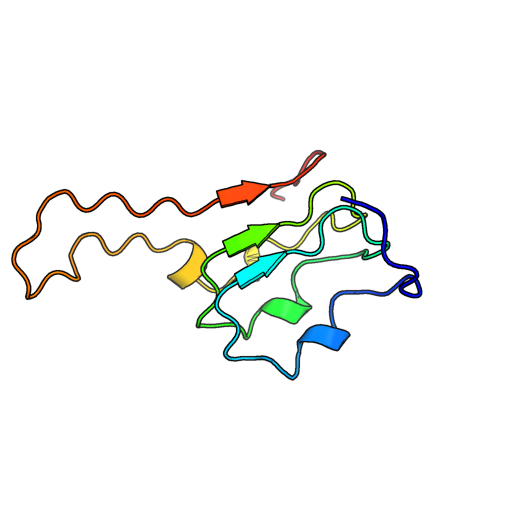 A 1 93 ? -6.290 10.619 -12.705 1.00 43.25 93 ASN A N 1
ATOM 738 C CA . ASN A 1 93 ? -7.735 10.468 -12.614 1.00 43.25 93 ASN A CA 1
ATOM 739 C C . ASN A 1 93 ? -8.253 10.494 -14.057 1.00 43.25 93 ASN A C 1
ATOM 741 O O . ASN A 1 93 ? -8.077 11.510 -14.734 1.00 43.25 93 ASN A O 1
ATOM 745 N N . ASN A 1 94 ? -8.826 9.389 -14.534 1.00 42.62 94 ASN A N 1
ATOM 746 C CA . ASN A 1 94 ? -9.719 9.458 -15.693 1.00 42.62 94 ASN A CA 1
ATOM 747 C C . ASN A 1 94 ? -11.022 10.150 -15.290 1.00 42.62 94 ASN A C 1
ATOM 749 O O . ASN A 1 94 ? -11.493 9.882 -14.160 1.00 42.62 94 ASN A O 1
#

pLDDT: mean 74.11, std 20.55, range [35.41, 97.38]

InterPro domains:
  IPR032675 Leucine-rich repeat domain superfamily [G3DSA:3.80.10.10] (1-72)

Sequence (94 aa):
MNNNKFPAQDLSCFTPFINLERLCIVNNPFYGSLKPLRDFTYLKEIGIANTDVDSGLEYLPENFFNFNATASDLGLTGAYFKRKLYCTGNLLNN

Foldseek 3Di:
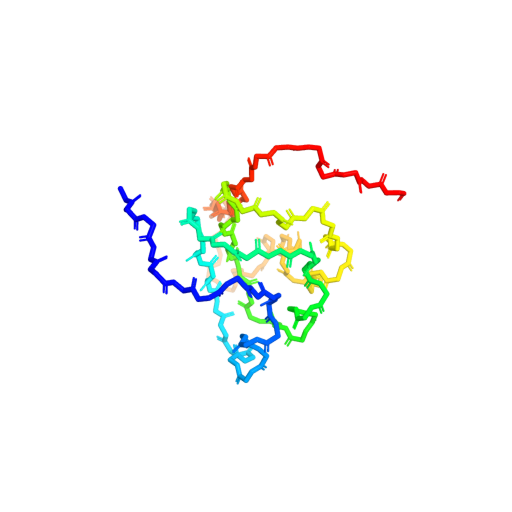DEEDPDDQEEPLVCLVVLQDQEEARARYAYAEECQSNLSNVNHQEYEQANYRHQEYPVSHYVVNVDDPQPPPPVPDNDDDDDHDYHYDDDNDDD

Radius of gyration: 14.73 Å; chains: 1; bounding box: 34×32×39 Å

Secondary structure (DSSP, 8-state):
-PPP-PPSB-GGGGTT-TT-SEEE-TTS-BEEESGGGTT-TT--EEE-TTSEEEE-GGGS-HHHH---TT--TT--TT------EE--S-----

Organism: Rhizophagus irregularis (strain DAOM 181602 / DAOM 197198 / MUCL 43194) (NCBI:txid747089)